Protein AF-A0A922TND7-F1 (afdb_monomer_lite)

Foldseek 3Di:
DDQDPVNVVVVVVVVVVCVVVCCCLPPVVLVVQQVVCVVVVHDPVVSVVVSVVD

Structure (mmCIF, N/CA/C/O backbone):
data_AF-A0A922TND7-F1
#
_entry.id   AF-A0A922TND7-F1
#
loop_
_atom_site.group_PDB
_atom_site.id
_atom_site.type_symbol
_atom_site.label_atom_id
_atom_site.label_alt_id
_atom_site.label_comp_id
_atom_site.label_asym_id
_atom_site.label_entity_id
_atom_site.label_seq_id
_atom_site.pdbx_PDB_ins_code
_atom_site.Cartn_x
_atom_site.Cartn_y
_atom_site.Cartn_z
_atom_site.occupancy
_atom_site.B_iso_or_equiv
_atom_site.auth_seq_id
_atom_site.auth_comp_id
_atom_site.auth_asym_id
_atom_site.auth_atom_id
_atom_site.pdbx_PDB_model_num
ATOM 1 N N . MET A 1 1 ? -4.401 10.063 29.428 1.00 62.59 1 MET A N 1
ATOM 2 C CA . MET A 1 1 ? -5.499 10.402 28.493 1.00 62.59 1 MET A CA 1
ATOM 3 C C . MET A 1 1 ? -6.343 9.144 28.300 1.00 62.59 1 MET A C 1
ATOM 5 O O . MET A 1 1 ? -5.756 8.116 27.991 1.00 62.59 1 MET A O 1
ATOM 9 N N . ARG A 1 2 ? -7.656 9.158 28.581 1.00 80.62 2 ARG A N 1
ATOM 10 C CA . ARG A 1 2 ? -8.516 7.958 28.479 1.00 80.62 2 ARG A CA 1
ATOM 11 C C . ARG A 1 2 ? -9.378 8.056 27.223 1.00 80.62 2 ARG A C 1
ATOM 13 O O . ARG A 1 2 ? -10.157 8.996 27.110 1.00 80.62 2 ARG A O 1
ATOM 20 N N . ILE A 1 3 ? -9.221 7.106 26.304 1.00 87.38 3 ILE A N 1
ATOM 21 C CA . ILE A 1 3 ? -9.993 7.049 25.055 1.00 87.38 3 ILE A CA 1
ATOM 22 C C . ILE A 1 3 ? -11.425 6.604 25.375 1.00 87.38 3 ILE A C 1
ATOM 24 O O . ILE A 1 3 ? -11.626 5.623 26.096 1.00 87.38 3 ILE A O 1
ATOM 28 N N . ASN A 1 4 ? -12.420 7.342 24.880 1.00 93.25 4 ASN A N 1
ATOM 29 C CA . ASN A 1 4 ? -13.835 7.024 25.083 1.00 93.25 4 ASN A CA 1
ATOM 30 C C . ASN A 1 4 ? -14.377 6.079 23.987 1.00 93.25 4 ASN A C 1
ATOM 32 O O . ASN A 1 4 ? -13.720 5.820 22.980 1.00 93.25 4 ASN A O 1
ATOM 36 N N . LYS A 1 5 ? -15.591 5.545 24.183 1.00 90.19 5 LYS A N 1
ATOM 37 C CA . LYS A 1 5 ? -16.191 4.562 23.262 1.00 90.19 5 LYS A CA 1
ATOM 38 C C . LYS A 1 5 ? -16.336 5.103 21.833 1.00 90.19 5 LYS A C 1
ATOM 40 O O . LYS A 1 5 ? -16.072 4.372 20.888 1.00 90.19 5 LYS A O 1
ATOM 45 N N . GLN A 1 6 ? -16.695 6.377 21.684 1.00 91.62 6 GLN A N 1
ATOM 46 C CA . GLN A 1 6 ? -16.850 7.019 20.379 1.00 91.62 6 GLN A CA 1
ATOM 47 C C . GLN A 1 6 ? -15.508 7.112 19.645 1.00 91.62 6 GLN A C 1
ATOM 49 O O . GLN A 1 6 ? -15.425 6.749 18.478 1.00 91.62 6 GLN A O 1
ATOM 54 N N . GLN A 1 7 ? -14.437 7.520 20.326 1.00 90.44 7 GLN A N 1
ATOM 55 C CA . GLN A 1 7 ? -13.093 7.569 19.742 1.00 90.44 7 GLN A CA 1
ATOM 56 C C . GLN A 1 7 ? -12.613 6.184 19.286 1.00 90.44 7 GLN A C 1
ATOM 58 O O . GLN A 1 7 ? -12.053 6.066 18.203 1.00 90.44 7 GLN A O 1
ATOM 63 N N . TRP A 1 8 ? -12.895 5.127 20.054 1.00 91.06 8 TRP A N 1
ATOM 64 C CA . TRP A 1 8 ? -12.612 3.752 19.629 1.00 91.06 8 TRP A CA 1
ATOM 65 C C . TRP A 1 8 ? -13.365 3.351 18.356 1.00 91.06 8 TRP A C 1
ATOM 67 O O . TRP A 1 8 ? -12.778 2.713 17.487 1.00 91.06 8 TRP A O 1
ATOM 77 N N . GLN A 1 9 ? -14.634 3.745 18.210 1.00 88.31 9 GLN A N 1
ATOM 78 C CA . GLN A 1 9 ? -15.401 3.475 16.987 1.00 88.31 9 GLN A CA 1
ATOM 79 C C . GLN A 1 9 ? -14.767 4.140 15.760 1.00 88.31 9 GLN A C 1
ATOM 81 O O . GLN A 1 9 ? -14.652 3.496 14.722 1.00 88.31 9 GLN A O 1
ATOM 86 N N . TRP A 1 10 ? -14.310 5.387 15.893 1.00 89.00 10 TRP A N 1
ATOM 87 C CA . TRP A 1 10 ? -13.619 6.096 14.813 1.00 89.00 10 TRP A CA 1
ATOM 88 C C . TRP A 1 10 ? -12.267 5.470 14.467 1.00 89.00 10 TRP A C 1
ATOM 90 O O . TRP A 1 10 ? -11.957 5.328 13.293 1.00 89.00 10 TRP A O 1
ATOM 100 N N . ILE A 1 11 ? -11.504 5.009 15.461 1.00 87.50 11 ILE A N 1
ATOM 101 C CA . ILE A 1 11 ? -10.231 4.308 15.225 1.00 87.50 11 ILE A CA 1
ATOM 102 C C . ILE A 1 11 ? -10.450 3.022 14.417 1.00 87.50 11 ILE A C 1
ATOM 104 O O . ILE A 1 11 ? -9.715 2.760 13.469 1.00 87.50 11 ILE A O 1
ATOM 108 N N . PHE A 1 12 ? -11.465 2.221 14.758 1.00 83.25 12 PHE A N 1
ATOM 109 C CA . PHE A 1 12 ? -11.776 1.008 13.995 1.00 83.25 12 PHE A CA 1
ATOM 110 C C . PHE A 1 12 ? -12.340 1.313 12.605 1.00 83.25 12 PHE A C 1
ATOM 112 O O . PHE A 1 12 ? -12.057 0.569 11.667 1.00 83.25 12 PHE A O 1
ATOM 119 N N . TYR A 1 13 ? -13.100 2.402 12.463 1.00 82.31 13 TYR A N 1
ATOM 120 C CA . TYR A 1 13 ? -13.572 2.881 11.167 1.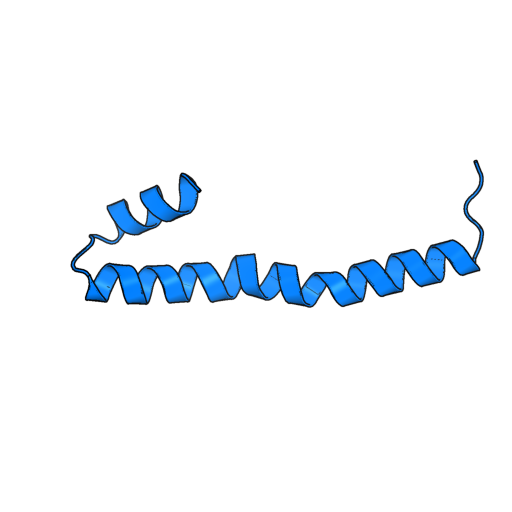00 82.31 13 TYR A CA 1
ATOM 121 C C . TYR A 1 13 ? -12.399 3.281 10.260 1.00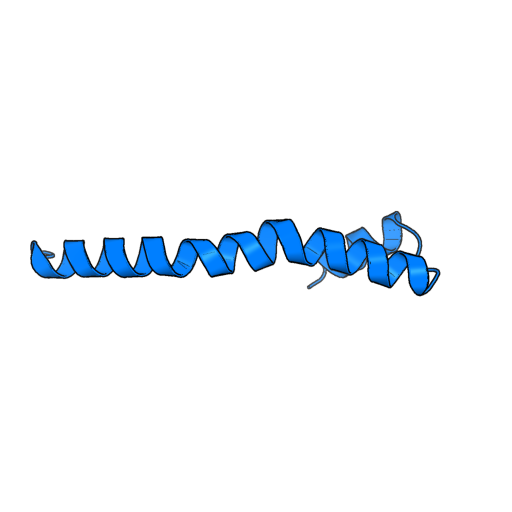 82.31 13 TYR A C 1
ATOM 123 O O . TYR A 1 13 ? -12.304 2.791 9.137 1.00 82.31 13 TYR A O 1
ATOM 131 N N . ASP A 1 14 ? -11.458 4.080 10.768 1.00 80.88 14 ASP A N 1
ATOM 132 C CA . ASP A 1 14 ? -10.251 4.480 10.037 1.00 80.88 14 ASP A CA 1
ATOM 133 C C . ASP A 1 14 ? -9.360 3.279 9.716 1.00 80.88 14 ASP A C 1
ATOM 135 O O . ASP A 1 14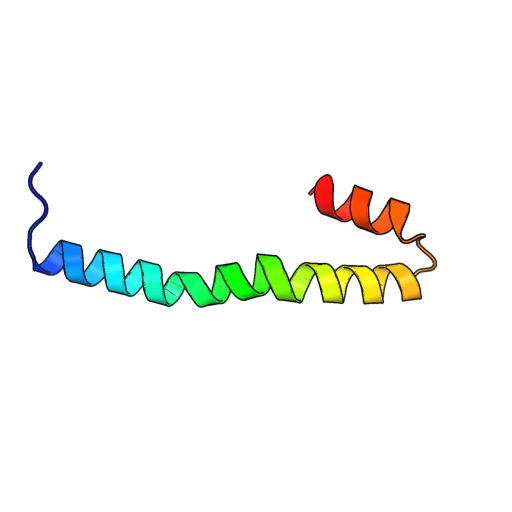 ? -8.862 3.164 8.597 1.00 80.88 14 ASP A O 1
ATOM 139 N N . TRP A 1 15 ? -9.194 2.340 10.651 1.00 81.69 15 TRP A N 1
ATOM 140 C CA . TRP A 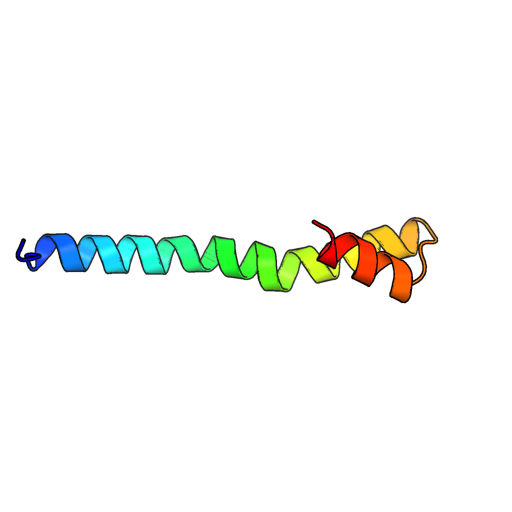1 15 ? -8.427 1.116 10.419 1.00 81.69 15 TRP A CA 1
ATOM 141 C C . TRP A 1 15 ? -9.034 0.257 9.302 1.00 81.69 15 TRP A C 1
ATOM 143 O O . TRP A 1 15 ? -8.317 -0.173 8.396 1.00 81.69 15 TRP A O 1
ATOM 153 N N . ALA A 1 16 ? -10.356 0.067 9.314 1.00 76.06 16 ALA A N 1
ATOM 154 C CA . ALA A 1 16 ? -11.059 -0.661 8.263 1.00 76.06 16 ALA A CA 1
ATOM 155 C C . ALA A 1 16 ? -10.983 0.066 6.908 1.00 76.06 16 ALA A C 1
ATOM 157 O O . ALA A 1 16 ? -10.761 -0.572 5.879 1.00 76.06 16 ALA A O 1
ATOM 158 N N . ASN A 1 17 ? -11.092 1.398 6.904 1.00 76.44 17 ASN A N 1
ATOM 159 C CA . ASN A 1 17 ? -10.991 2.211 5.691 1.00 76.44 17 ASN A CA 1
ATOM 160 C C . ASN A 1 17 ? -9.557 2.231 5.115 1.00 76.44 17 ASN A C 1
ATOM 162 O O . ASN A 1 17 ? -9.363 2.316 3.904 1.00 76.44 17 ASN A O 1
ATOM 166 N N . SER A 1 18 ? -8.541 2.077 5.969 1.00 75.12 18 SER A N 1
ATOM 167 C CA . SER A 1 18 ? -7.123 2.030 5.577 1.00 75.12 18 SER A CA 1
ATOM 168 C C . SER A 1 18 ? -6.702 0.689 4.969 1.00 75.12 18 SER A C 1
ATOM 170 O O . SER A 1 18 ? -5.751 0.634 4.183 1.00 75.12 18 SER A O 1
ATOM 172 N N . GLY A 1 19 ? -7.408 -0.397 5.305 1.00 71.31 19 GLY A N 1
ATOM 173 C CA . GLY A 1 19 ? -7.089 -1.750 4.841 1.00 71.31 19 GLY A CA 1
ATOM 174 C C . GLY A 1 19 ? -7.095 -1.885 3.317 1.00 71.31 19 GLY A C 1
ATOM 175 O O . GLY A 1 19 ? -6.254 -2.587 2.758 1.00 71.31 19 GLY A O 1
ATOM 176 N N . TYR A 1 20 ? -7.974 -1.150 2.631 1.00 70.88 20 TYR A N 1
ATOM 177 C CA . TYR A 1 20 ? -8.018 -1.128 1.169 1.00 70.88 20 TYR A CA 1
ATOM 178 C C . TYR A 1 20 ? -6.722 -0.571 0.560 1.00 70.88 20 TYR A C 1
ATOM 180 O O . TYR A 1 20 ? -6.134 -1.195 -0.321 1.00 70.88 20 TYR A O 1
ATOM 188 N N . GLY A 1 21 ? -6.228 0.561 1.071 1.00 75.62 21 GLY A N 1
ATOM 189 C CA . GLY A 1 21 ? -4.982 1.166 0.593 1.00 75.62 21 GLY A CA 1
ATOM 190 C C . GLY A 1 21 ? -3.771 0.266 0.837 1.00 75.62 21 GLY A C 1
ATOM 191 O O . GLY A 1 21 ? -2.940 0.089 -0.053 1.00 75.62 21 GLY A O 1
ATOM 192 N N . ILE A 1 22 ? -3.713 -0.373 2.009 1.00 80.75 22 ILE A N 1
ATOM 193 C CA . ILE A 1 22 ? -2.647 -1.323 2.347 1.00 80.75 22 ILE A CA 1
ATOM 194 C C . ILE A 1 22 ? -2.663 -2.515 1.387 1.00 80.75 22 ILE A C 1
ATOM 196 O O . ILE A 1 22 ? -1.615 -2.869 0.850 1.00 80.75 22 ILE A O 1
ATOM 200 N N . LEU A 1 23 ? -3.827 -3.114 1.123 1.00 79.81 23 LEU A N 1
ATOM 201 C CA . LEU A 1 23 ? -3.947 -4.237 0.187 1.00 79.81 23 LEU A CA 1
ATOM 202 C C . LEU A 1 23 ? -3.512 -3.855 -1.231 1.00 79.81 23 LEU A C 1
ATOM 204 O O . LEU A 1 23 ? -2.784 -4.607 -1.879 1.00 79.81 23 LEU A O 1
ATOM 208 N N . VAL A 1 24 ? -3.907 -2.673 -1.704 1.00 81.25 24 VAL A N 1
ATOM 209 C CA . VAL A 1 24 ? -3.511 -2.188 -3.031 1.00 81.25 24 VAL A CA 1
ATOM 210 C C . VAL A 1 24 ? -1.990 -2.027 -3.119 1.00 81.25 24 VAL A C 1
ATOM 212 O O . VAL A 1 24 ? -1.386 -2.540 -4.060 1.00 81.25 24 VAL A O 1
ATOM 215 N N . VAL A 1 25 ? -1.354 -1.388 -2.132 1.00 80.25 25 VAL A N 1
ATOM 216 C CA . VAL A 1 25 ? 0.098 -1.123 -2.144 1.00 80.25 25 VAL A CA 1
ATOM 217 C C . VAL A 1 25 ? 0.935 -2.385 -1.909 1.00 80.25 25 VAL A C 1
ATOM 219 O O . VAL A 1 25 ? 2.007 -2.521 -2.494 1.00 80.25 25 VAL A O 1
ATOM 222 N N . THR A 1 26 ? 0.458 -3.324 -1.089 1.00 79.56 26 THR A N 1
ATOM 223 C CA . THR A 1 26 ? 1.236 -4.514 -0.688 1.00 79.56 26 THR A CA 1
ATOM 224 C C . THR A 1 26 ? 1.008 -5.742 -1.563 1.00 79.56 26 THR A C 1
ATOM 226 O O . THR A 1 26 ? 1.920 -6.555 -1.687 1.00 79.56 26 THR A O 1
ATOM 229 N N . ALA A 1 27 ? -0.170 -5.899 -2.174 1.00 81.56 27 ALA A N 1
ATOM 230 C CA . ALA A 1 27 ? -0.501 -7.087 -2.963 1.00 81.56 27 ALA A CA 1
ATOM 231 C C . ALA A 1 27 ? -0.629 -6.791 -4.463 1.00 81.56 27 ALA A C 1
ATOM 233 O O . ALA A 1 27 ? -0.125 -7.557 -5.282 1.00 81.56 27 ALA A O 1
ATOM 234 N N . VAL A 1 28 ? -1.278 -5.686 -4.843 1.00 83.94 28 VAL A N 1
ATOM 235 C CA . VAL A 1 28 ? -1.590 -5.400 -6.257 1.00 83.94 28 VAL A CA 1
ATOM 236 C C . VAL A 1 28 ? -0.430 -4.694 -6.959 1.00 83.94 28 VAL A C 1
ATOM 238 O O . VAL A 1 28 ? 0.005 -5.106 -8.035 1.00 83.94 28 VAL A O 1
ATOM 241 N N . LEU A 1 29 ? 0.102 -3.649 -6.331 1.00 85.06 29 LEU A N 1
ATOM 242 C CA . LEU A 1 29 ? 1.167 -2.810 -6.878 1.00 85.06 29 LEU A CA 1
ATOM 243 C C . LEU A 1 29 ? 2.468 -3.571 -7.212 1.00 85.06 29 LEU A C 1
ATOM 245 O O . LEU A 1 29 ? 2.979 -3.366 -8.313 1.00 85.06 29 LEU A O 1
ATOM 249 N N . PRO A 1 30 ? 2.979 -4.497 -6.374 1.00 82.62 30 PRO A N 1
ATOM 250 C CA . PRO A 1 30 ? 4.193 -5.250 -6.697 1.00 82.62 30 PRO A CA 1
ATOM 251 C C . PRO A 1 30 ? 4.022 -6.178 -7.908 1.00 82.62 30 PRO A C 1
ATOM 253 O O . PRO A 1 30 ? 4.951 -6.352 -8.697 1.00 82.62 30 PRO A O 1
ATOM 256 N N . VAL A 1 31 ? 2.835 -6.774 -8.073 1.00 84.50 31 VAL A N 1
ATOM 257 C CA . VAL A 1 31 ? 2.520 -7.659 -9.208 1.00 84.50 31 VAL A CA 1
ATOM 258 C C . VAL A 1 31 ? 2.451 -6.852 -10.500 1.00 84.50 31 VAL A C 1
ATOM 260 O O . VAL A 1 31 ? 3.061 -7.230 -11.501 1.00 84.50 31 VAL A O 1
ATOM 263 N N . TYR A 1 32 ? 1.773 -5.704 -10.461 1.00 84.50 32 TYR A N 1
ATOM 264 C CA . TYR A 1 32 ? 1.720 -4.778 -11.588 1.00 84.50 32 TYR A CA 1
ATOM 265 C C . TYR A 1 32 ? 3.114 -4.255 -11.962 1.00 84.50 32 TYR A C 1
ATOM 267 O O . TYR A 1 32 ? 3.492 -4.272 -13.132 1.00 84.50 32 TYR A O 1
ATOM 275 N N . PHE A 1 33 ? 3.914 -3.858 -10.969 1.00 83.88 33 PHE A N 1
ATOM 276 C CA . PHE A 1 33 ? 5.274 -3.372 -11.184 1.00 83.88 33 PHE A CA 1
ATOM 277 C C . PHE A 1 33 ? 6.161 -4.425 -11.856 1.00 83.88 33 PHE A C 1
ATOM 279 O O . PHE A 1 33 ? 6.894 -4.098 -12.788 1.00 83.88 33 PHE A O 1
ATOM 286 N N . LYS A 1 34 ? 6.060 -5.698 -11.448 1.00 81.12 34 LYS A N 1
ATOM 287 C CA . LYS A 1 34 ? 6.780 -6.792 -12.114 1.00 81.12 34 LYS A CA 1
ATOM 288 C C . LYS A 1 34 ? 6.367 -6.957 -13.575 1.00 81.12 34 LYS A C 1
ATOM 290 O O . LYS A 1 34 ? 7.249 -7.073 -14.418 1.00 81.12 34 LYS A O 1
ATOM 295 N N . ALA A 1 35 ? 5.071 -6.905 -13.880 1.00 84.81 35 ALA A N 1
ATOM 296 C CA . ALA A 1 35 ? 4.582 -7.016 -15.255 1.00 84.81 35 ALA A CA 1
ATOM 297 C C . ALA A 1 35 ? 5.077 -5.861 -16.148 1.00 84.81 35 ALA A C 1
ATOM 299 O O . ALA A 1 35 ? 5.477 -6.084 -17.289 1.00 84.81 35 ALA A O 1
ATOM 300 N N . VAL A 1 36 ? 5.103 -4.630 -15.626 1.00 86.19 36 VAL A N 1
ATOM 301 C CA . VAL A 1 36 ? 5.638 -3.461 -16.350 1.00 86.19 36 VAL A CA 1
ATOM 302 C C . VAL A 1 36 ? 7.156 -3.556 -16.520 1.00 86.19 36 VAL A C 1
ATOM 304 O O . VAL A 1 36 ? 7.675 -3.271 -17.597 1.00 86.19 36 VAL A O 1
ATOM 307 N N . ALA A 1 37 ? 7.879 -3.981 -15.482 1.00 83.00 37 ALA A N 1
ATOM 308 C CA . ALA A 1 37 ? 9.327 -4.151 -15.539 1.00 83.00 37 ALA A CA 1
ATOM 309 C C . ALA A 1 37 ? 9.732 -5.228 -16.560 1.00 83.00 37 ALA A C 1
ATOM 311 O O . ALA A 1 37 ? 10.680 -5.029 -17.318 1.00 83.00 37 ALA A O 1
ATOM 312 N N . GLU A 1 38 ? 8.978 -6.325 -16.633 1.00 84.25 38 GLU A N 1
ATOM 313 C CA . GLU A 1 38 ? 9.166 -7.379 -17.631 1.00 84.25 38 GLU A CA 1
ATOM 314 C C . GLU A 1 38 ? 8.951 -6.854 -19.059 1.00 84.25 38 GLU A C 1
ATOM 316 O O . GLU A 1 38 ? 9.789 -7.085 -19.930 1.00 84.25 38 GLU A O 1
ATOM 321 N N . GLN A 1 39 ? 7.900 -6.059 -19.291 1.00 83.44 39 GLN A N 1
ATOM 322 C CA . GLN A 1 39 ? 7.667 -5.396 -20.585 1.00 83.44 39 GLN A CA 1
ATOM 323 C C . GLN A 1 39 ? 8.774 -4.396 -20.954 1.00 83.44 39 GLN A C 1
ATOM 325 O O . GLN A 1 39 ? 9.077 -4.220 -22.132 1.00 83.44 39 GLN A O 1
ATOM 330 N N . ALA A 1 40 ? 9.402 -3.766 -19.960 1.00 83.44 40 ALA A N 1
ATOM 331 C CA . ALA A 1 40 ? 10.545 -2.874 -20.141 1.00 83.44 40 ALA A CA 1
ATOM 332 C C . ALA A 1 40 ? 11.890 -3.618 -20.315 1.00 83.44 40 ALA A C 1
ATOM 334 O O . ALA A 1 40 ? 12.934 -2.972 -20.418 1.00 83.44 40 ALA A O 1
ATOM 335 N N . GLY A 1 41 ? 11.893 -4.957 -20.338 1.00 82.62 41 GLY A N 1
ATOM 336 C CA . GLY A 1 41 ? 13.104 -5.772 -20.489 1.00 82.62 41 GLY A CA 1
ATOM 337 C C . GLY A 1 41 ? 13.984 -5.837 -19.235 1.00 82.62 41 GLY A C 1
ATOM 338 O O . GLY A 1 41 ? 15.153 -6.218 -19.315 1.00 82.62 41 GLY A O 1
ATOM 339 N N . ILE A 1 42 ? 13.452 -5.460 -18.070 1.00 82.19 42 ILE A N 1
ATOM 340 C CA . ILE A 1 42 ? 14.157 -5.508 -16.787 1.00 82.19 42 ILE A CA 1
ATOM 341 C C . ILE A 1 42 ? 14.071 -6.936 -16.236 1.00 82.19 42 ILE A C 1
ATOM 343 O O . ILE A 1 42 ? 12.995 -7.525 -16.149 1.00 82.19 42 ILE A O 1
ATOM 347 N N . SER A 1 43 ? 15.209 -7.501 -15.827 1.00 80.12 43 SER A N 1
ATOM 348 C CA . SER A 1 43 ? 15.241 -8.840 -15.230 1.00 80.12 43 SER A CA 1
ATOM 349 C C . SER A 1 43 ? 14.451 -8.891 -13.914 1.00 80.12 43 SER A C 1
ATOM 351 O O . SER A 1 43 ? 14.428 -7.928 -13.146 1.00 80.12 43 SER A O 1
ATOM 353 N N . ALA A 1 44 ? 13.854 -10.043 -13.597 1.00 74.19 44 ALA A N 1
ATOM 354 C CA . ALA A 1 44 ? 13.051 -10.224 -12.381 1.00 74.19 44 ALA A CA 1
ATOM 355 C C . ALA A 1 44 ? 13.831 -9.962 -11.071 1.00 74.19 44 ALA A C 1
ATOM 357 O O . ALA A 1 44 ? 13.257 -9.555 -10.053 1.00 74.19 44 ALA A O 1
ATOM 358 N N . ALA A 1 45 ? 15.149 -10.189 -11.091 1.00 75.94 45 ALA A N 1
ATOM 359 C CA . ALA A 1 45 ? 16.039 -9.861 -9.981 1.00 75.94 45 ALA A CA 1
ATOM 360 C C . ALA A 1 45 ? 16.166 -8.337 -9.809 1.00 75.94 45 ALA A C 1
ATOM 362 O O . ALA A 1 45 ? 16.019 -7.828 -8.698 1.00 75.94 45 ALA A O 1
ATOM 363 N N . ASN A 1 46 ? 16.336 -7.605 -10.914 1.00 76.06 46 ASN A N 1
ATOM 364 C CA . ASN A 1 46 ? 16.450 -6.149 -10.902 1.00 76.06 46 ASN A CA 1
ATOM 365 C C . ASN A 1 46 ? 15.113 -5.473 -10.573 1.00 76.06 46 ASN A C 1
ATOM 367 O O . ASN A 1 46 ? 15.097 -4.514 -9.811 1.00 76.06 46 ASN A O 1
ATOM 371 N N . SER A 1 47 ? 13.980 -5.992 -11.059 1.00 75.75 47 SER A N 1
ATOM 372 C CA . SER A 1 47 ? 12.657 -5.451 -10.715 1.00 75.75 47 SER A CA 1
ATOM 373 C C . SER A 1 47 ? 12.364 -5.580 -9.216 1.00 75.75 47 SER A C 1
ATOM 375 O O . SER A 1 47 ? 11.803 -4.679 -8.604 1.00 75.75 47 SER A O 1
ATOM 377 N N . THR A 1 48 ? 12.774 -6.685 -8.590 1.00 76.75 48 THR A N 1
ATOM 378 C CA . THR A 1 48 ? 12.596 -6.876 -7.142 1.00 76.75 48 THR A CA 1
ATOM 379 C C . THR A 1 48 ? 13.520 -5.948 -6.346 1.00 76.75 48 THR A C 1
ATOM 381 O O . THR A 1 48 ? 13.094 -5.385 -5.340 1.00 76.75 48 THR A O 1
ATOM 384 N N . ALA A 1 49 ? 14.750 -5.729 -6.824 1.00 74.62 49 ALA A N 1
ATOM 385 C CA . ALA A 1 49 ? 15.675 -4.769 -6.228 1.00 74.62 49 ALA A CA 1
ATOM 386 C C . ALA A 1 49 ? 15.162 -3.322 -6.333 1.00 7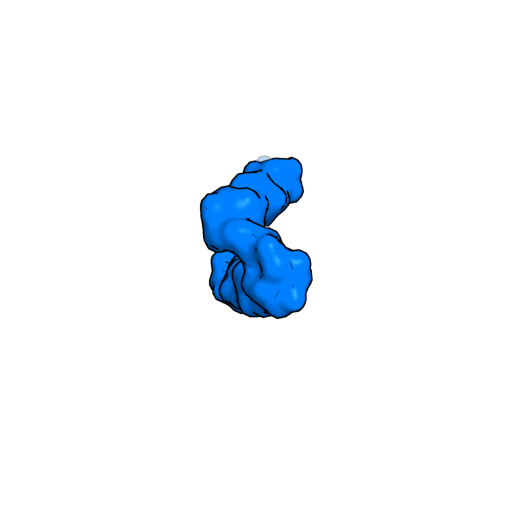4.62 49 ALA A C 1
ATOM 388 O O . ALA A 1 49 ? 15.208 -2.604 -5.341 1.00 74.62 49 ALA A O 1
ATOM 389 N N . TYR A 1 50 ? 14.616 -2.907 -7.484 1.00 75.38 50 TYR A N 1
ATOM 390 C CA . TYR A 1 50 ? 14.017 -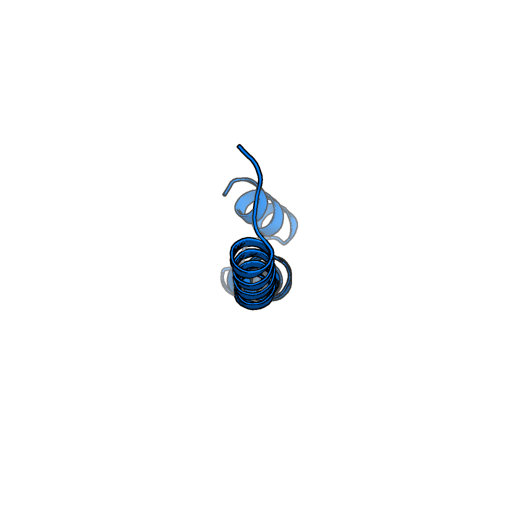1.578 -7.644 1.00 75.38 50 TYR A CA 1
ATOM 391 C C . TYR A 1 50 ? 12.800 -1.383 -6.744 1.00 75.38 50 TYR A C 1
ATOM 393 O O . TYR A 1 50 ? 12.694 -0.344 -6.106 1.00 75.38 50 TYR A O 1
ATOM 401 N N . TRP A 1 51 ? 11.929 -2.387 -6.630 1.00 76.00 51 TRP A N 1
ATOM 402 C CA . TRP A 1 51 ? 10.770 -2.327 -5.738 1.00 76.00 51 TRP A CA 1
ATOM 403 C C . TRP A 1 51 ? 11.160 -2.215 -4.254 1.00 76.00 51 TRP A C 1
ATOM 405 O O . TRP A 1 51 ? 10.508 -1.498 -3.509 1.00 76.00 51 TRP A O 1
ATOM 415 N N . GLY A 1 52 ? 12.222 -2.905 -3.822 1.00 69.00 52 GLY A N 1
ATOM 416 C CA . GLY A 1 52 ? 12.696 -2.885 -2.429 1.00 69.00 52 GLY A CA 1
ATOM 417 C C . GLY A 1 52 ? 13.609 -1.710 -2.058 1.00 69.00 52 GLY A C 1
ATOM 418 O O . GLY A 1 52 ? 13.929 -1.551 -0.883 1.00 69.00 52 GLY A O 1
ATOM 419 N N . LEU A 1 53 ? 14.051 -0.919 -3.039 1.00 61.19 53 LEU A N 1
ATOM 420 C CA . LEU A 1 53 ? 14.818 0.320 -2.841 1.00 61.19 53 LEU A CA 1
ATOM 421 C C . LEU A 1 53 ? 13.924 1.569 -2.745 1.00 61.19 53 LEU A C 1
ATOM 423 O O . LEU A 1 53 ? 14.447 2.648 -2.466 1.00 61.19 53 LEU A O 1
ATOM 427 N N . CYS A 1 54 ? 12.618 1.419 -2.992 1.00 49.50 54 CYS A N 1
ATOM 428 C CA . CYS A 1 54 ? 11.601 2.464 -2.872 1.00 49.50 54 CYS A CA 1
ATOM 429 C C . CYS A 1 54 ? 11.003 2.510 -1.461 1.00 49.50 54 CYS A C 1
ATOM 431 O O . CYS A 1 54 ? 10.695 1.424 -0.919 1.00 49.50 54 CYS A O 1
#

Radius of gyration: 18.02 Å; chains: 1; bounding box: 33×21×49 Å

pLDDT: mean 80.16, std 7.77, range [49.5, 93.25]

Organism: NCBI:txid1423794

Secondary structure (DSSP, 8-state):
----HHHHHHHHHHHHHHHHHHHIIIIIHHHHHHHHHHHTT--HHHHHHHHHT-

Sequence (54 aa):
MRINKQQWQWIFYDWANSGYGILVVTAVLPVYFKAVAEQAGISAANSTAYWGLC